Protein AF-A0A377I0P0-F1 (afdb_monomer_lite)

pLDDT: mean 95.56, std 4.7, range [73.94, 98.56]

Foldseek 3Di:
DWKFWWDFPDPDPDIDIADEDPPDDDDFQWWFWADDPPDIGITTTHDTDPDDPDPPVPHYHTDDTDDPDHPD

Radius of gyration: 11.19 Å; chains: 1; bounding box: 25×27×29 Å

Structure (mmCIF, N/CA/C/O backbone):
data_AF-A0A377I0P0-F1
#
_entry.id   AF-A0A377I0P0-F1
#
loop_
_atom_site.group_PDB
_atom_site.id
_atom_site.type_symbol
_atom_site.label_atom_id
_atom_site.label_alt_id
_atom_site.label_comp_id
_atom_site.label_asym_id
_atom_site.label_entity_id
_atom_site.label_seq_id
_atom_site.pdbx_PDB_ins_code
_atom_site.Cartn_x
_atom_site.Cartn_y
_atom_site.Cartn_z
_atom_site.occupancy
_atom_site.B_iso_or_equiv
_atom_site.auth_seq_id
_atom_site.auth_comp_id
_atom_site.auth_asym_id
_atom_site.auth_atom_id
_atom_site.pdbx_PDB_model_num
ATOM 1 N N . MET A 1 1 ? 0.037 13.987 0.479 1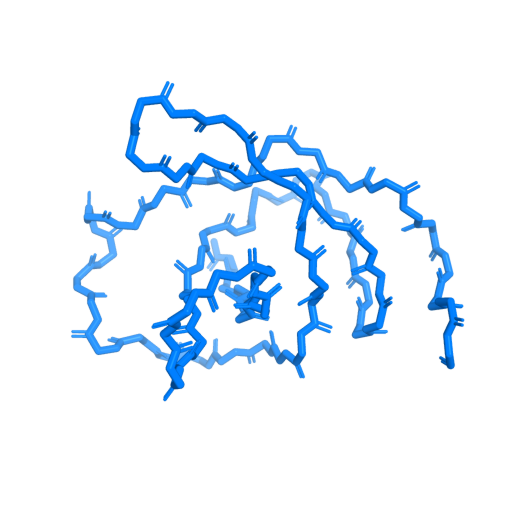.00 74.88 1 MET A N 1
ATOM 2 C CA . MET A 1 1 ? -0.155 12.525 0.592 1.00 74.88 1 MET A CA 1
ATOM 3 C C . MET A 1 1 ? -0.975 12.037 -0.580 1.00 74.88 1 MET A C 1
ATOM 5 O O . MET A 1 1 ? -2.084 12.518 -0.778 1.00 74.88 1 MET A O 1
ATOM 9 N N . LYS A 1 2 ? -0.409 11.127 -1.369 1.00 93.88 2 LYS A N 1
ATOM 10 C CA . LYS A 1 2 ? -1.084 10.510 -2.515 1.00 93.88 2 LYS A CA 1
ATOM 11 C C . LYS A 1 2 ? -1.703 9.178 -2.094 1.00 93.88 2 LYS A C 1
ATOM 13 O O . LYS A 1 2 ? -1.229 8.552 -1.144 1.00 93.88 2 LYS A O 1
ATOM 18 N N . LEU A 1 3 ? -2.741 8.746 -2.801 1.00 97.44 3 LEU A N 1
ATOM 19 C CA . LEU A 1 3 ? -3.338 7.426 -2.629 1.00 97.44 3 LEU A CA 1
ATOM 20 C C . LEU A 1 3 ? -2.896 6.503 -3.757 1.00 97.44 3 LEU A C 1
ATOM 22 O O . LEU A 1 3 ? -2.699 6.933 -4.894 1.00 97.44 3 LEU A O 1
ATOM 26 N N . ILE A 1 4 ? -2.780 5.222 -3.431 1.00 98.06 4 ILE A N 1
ATOM 27 C CA . ILE A 1 4 ? -2.676 4.155 -4.420 1.00 98.06 4 ILE A CA 1
ATOM 28 C C . ILE A 1 4 ? -3.715 3.091 -4.128 1.00 98.06 4 ILE A C 1
ATOM 30 O O . ILE A 1 4 ? -4.018 2.804 -2.969 1.00 98.06 4 ILE A O 1
ATOM 34 N N . ARG A 1 5 ? -4.211 2.466 -5.187 1.00 98.44 5 ARG A N 1
ATOM 35 C CA . ARG A 1 5 ? -5.088 1.307 -5.115 1.00 98.44 5 ARG A CA 1
ATOM 36 C C . ARG A 1 5 ? -4.308 0.063 -5.497 1.00 98.44 5 ARG A C 1
ATOM 38 O O . ARG A 1 5 ? -3.650 0.030 -6.536 1.00 98.44 5 ARG A O 1
ATOM 45 N N . VAL A 1 6 ? -4.379 -0.955 -4.650 1.00 98.44 6 VAL A N 1
ATOM 46 C CA . VAL A 1 6 ? -3.546 -2.154 -4.733 1.00 98.44 6 VAL A CA 1
ATOM 47 C C . VAL A 1 6 ? -4.419 -3.401 -4.831 1.00 98.44 6 VAL A C 1
ATOM 49 O O . VAL A 1 6 ? -5.335 -3.608 -4.031 1.00 98.44 6 VAL A O 1
ATOM 52 N N . ALA A 1 7 ? -4.107 -4.257 -5.802 1.00 98.19 7 ALA A N 1
ATOM 53 C CA . ALA A 1 7 ? -4.613 -5.621 -5.871 1.00 98.19 7 ALA A CA 1
ATOM 54 C C . ALA A 1 7 ? -3.733 -6.549 -5.027 1.00 98.19 7 ALA A C 1
ATOM 56 O O . ALA A 1 7 ? -2.505 -6.513 -5.132 1.00 98.19 7 ALA A O 1
ATOM 57 N N . LEU A 1 8 ? -4.357 -7.389 -4.198 1.00 98.25 8 LEU A N 1
ATOM 58 C CA . LEU A 1 8 ? -3.665 -8.345 -3.332 1.00 98.25 8 LEU A CA 1
ATOM 59 C C . LEU A 1 8 ? -4.043 -9.790 -3.688 1.00 98.25 8 LEU A C 1
ATOM 61 O O . LEU A 1 8 ? -5.209 -10.045 -3.989 1.00 98.25 8 LEU A O 1
ATOM 65 N N . PRO A 1 9 ? -3.105 -10.754 -3.589 1.00 96.56 9 PRO A N 1
ATOM 66 C CA . PRO A 1 9 ? -3.373 -12.176 -3.807 1.00 96.56 9 PRO A CA 1
ATOM 67 C C . PRO A 1 9 ? -4.075 -12.779 -2.579 1.00 96.56 9 PRO A C 1
ATOM 69 O O . PRO A 1 9 ? -3.484 -13.500 -1.772 1.00 96.56 9 PRO A O 1
ATOM 72 N N . VAL A 1 10 ? -5.337 -12.406 -2.386 1.00 96.75 10 VAL A N 1
ATOM 73 C CA . VAL A 1 10 ? -6.206 -12.840 -1.285 1.00 96.75 10 VAL A CA 1
ATOM 74 C C . VAL A 1 10 ? -7.583 -13.216 -1.843 1.00 96.75 10 VAL A C 1
ATOM 76 O O . VAL A 1 10 ? -7.960 -12.700 -2.893 1.00 96.75 10 VAL A O 1
ATOM 79 N N . PRO A 1 11 ? -8.365 -14.080 -1.167 1.00 96.19 11 PRO A N 1
ATOM 80 C CA . PRO A 1 11 ? -9.682 -14.509 -1.644 1.00 96.19 11 PRO A CA 1
ATOM 81 C C . PRO A 1 11 ? -10.757 -13.432 -1.402 1.00 96.19 11 PRO A C 1
ATOM 83 O O . PRO A 1 11 ? -11.800 -13.691 -0.809 1.00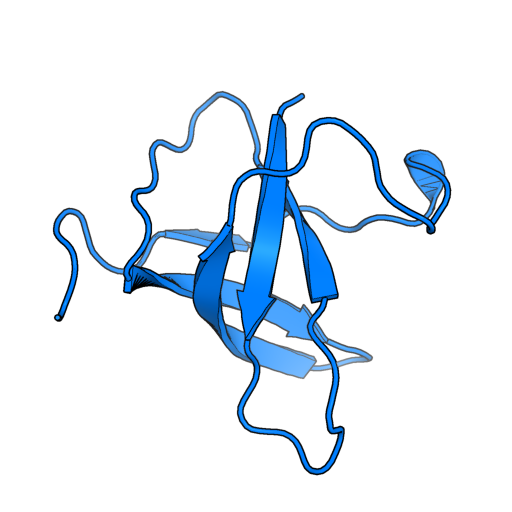 96.19 11 PRO A O 1
ATOM 86 N N . LEU A 1 12 ? -10.486 -12.191 -1.809 1.00 95.56 12 LEU A N 1
ATOM 87 C CA . LEU A 1 12 ? -11.397 -11.059 -1.706 1.00 95.56 12 LEU A CA 1
ATOM 88 C C . LEU A 1 12 ? -11.461 -10.373 -3.065 1.00 95.56 12 LEU A C 1
ATOM 90 O O . LEU A 1 12 ? -10.453 -9.879 -3.560 1.00 95.56 12 LEU A O 1
ATOM 94 N N . ASN A 1 13 ? -12.657 -10.306 -3.644 1.00 95.19 13 ASN A N 1
ATOM 95 C CA . ASN A 1 13 ? -12.877 -9.658 -4.935 1.00 95.19 13 ASN A CA 1
ATOM 96 C C . ASN A 1 13 ? -13.021 -8.135 -4.777 1.00 95.19 13 ASN A C 1
ATOM 98 O O . ASN A 1 13 ? -14.094 -7.571 -4.980 1.00 95.19 13 ASN A O 1
ATOM 102 N N . ARG A 1 14 ? -11.964 -7.485 -4.284 1.00 95.69 14 ARG A N 1
ATOM 103 C CA . ARG A 1 14 ? -11.885 -6.030 -4.123 1.00 95.69 14 ARG A CA 1
ATOM 104 C C . ARG A 1 14 ? -10.433 -5.569 -4.138 1.00 95.69 14 ARG A C 1
ATOM 106 O O . ARG A 1 14 ? -9.524 -6.353 -3.868 1.00 95.69 14 ARG A O 1
ATOM 113 N N . TYR A 1 15 ? -10.241 -4.279 -4.371 1.00 97.88 15 TYR A N 1
ATOM 114 C CA . TYR A 1 15 ? -8.952 -3.619 -4.197 1.00 97.88 15 TYR A CA 1
ATOM 115 C C . TYR A 1 15 ? -8.850 -2.947 -2.828 1.00 97.88 15 TYR A C 1
ATOM 117 O O . TYR A 1 15 ? -9.840 -2.814 -2.106 1.00 97.88 15 TYR A O 1
ATOM 125 N N . PHE A 1 16 ? -7.634 -2.537 -2.481 1.00 98.00 16 PHE A N 1
ATOM 126 C CA . PHE A 1 16 ? -7.322 -1.925 -1.197 1.00 98.00 16 PHE A CA 1
ATOM 127 C C . PHE A 1 16 ? -6.565 -0.624 -1.419 1.00 98.00 16 PHE A C 1
ATOM 129 O O . PHE A 1 16 ? -5.562 -0.607 -2.133 1.00 98.00 16 PHE A O 1
ATOM 136 N N . ASP A 1 17 ? -7.040 0.447 -0.796 1.00 98.31 17 ASP A N 1
ATOM 137 C CA . ASP A 1 17 ? -6.383 1.746 -0.867 1.00 98.31 17 ASP A CA 1
ATOM 138 C C . ASP A 1 17 ? -5.305 1.852 0.220 1.00 98.31 17 ASP A C 1
ATOM 140 O O . ASP A 1 17 ? -5.469 1.367 1.344 1.00 98.31 17 ASP A O 1
ATOM 144 N N . TYR A 1 18 ? -4.191 2.490 -0.125 1.00 98.31 18 TYR A N 1
ATOM 145 C CA . TYR A 1 18 ? -3.058 2.745 0.759 1.00 98.31 18 TYR A CA 1
ATOM 146 C C . TYR A 1 18 ? -2.535 4.163 0.558 1.00 98.31 18 TYR A C 1
ATOM 148 O O . TYR A 1 18 ? -2.704 4.771 -0.501 1.00 98.31 18 TYR A O 1
ATOM 156 N N . LEU A 1 19 ? -1.847 4.671 1.577 1.00 98.12 19 LEU A N 1
ATOM 157 C CA . LEU A 1 19 ? -1.120 5.930 1.475 1.00 98.12 19 LEU A CA 1
ATOM 158 C C . LEU A 1 19 ? 0.215 5.687 0.771 1.00 98.12 19 LEU A C 1
ATOM 160 O O . LEU A 1 19 ? 0.944 4.748 1.104 1.00 98.12 19 LEU A O 1
ATOM 164 N N . LEU A 1 20 ? 0.542 6.565 -0.172 1.00 97.50 20 LEU A N 1
ATOM 165 C CA . LEU A 1 20 ? 1.846 6.654 -0.809 1.00 97.50 20 LEU A CA 1
ATOM 166 C C . LEU A 1 20 ? 2.640 7.786 -0.140 1.00 97.50 20 LEU A C 1
ATOM 168 O O . LEU A 1 20 ? 2.296 8.958 -0.327 1.00 97.50 20 LEU A O 1
ATOM 172 N N . PRO A 1 21 ? 3.671 7.455 0.661 1.00 96.56 21 PRO A N 1
ATOM 173 C CA . PRO A 1 21 ? 4.609 8.442 1.178 1.00 96.56 21 PRO A CA 1
ATOM 174 C C . PRO A 1 21 ? 5.283 9.235 0.053 1.00 96.56 21 PRO A C 1
ATOM 176 O O . PRO A 1 21 ? 5.643 8.665 -0.973 1.00 96.56 21 PRO A O 1
ATOM 179 N N . ASP A 1 22 ? 5.506 10.533 0.269 1.00 94.25 22 ASP A N 1
ATOM 180 C CA . ASP A 1 22 ? 5.958 11.456 -0.786 1.00 94.25 22 ASP A CA 1
ATOM 181 C C . ASP A 1 22 ? 7.389 11.171 -1.298 1.00 94.25 22 ASP A C 1
ATOM 183 O O . ASP A 1 22 ? 7.766 11.638 -2.369 1.00 94.25 22 ASP A O 1
ATOM 187 N N . PHE A 1 23 ? 8.182 10.382 -0.564 1.00 93.62 23 PHE A N 1
ATOM 188 C CA . PHE A 1 23 ? 9.521 9.942 -0.977 1.00 93.62 23 PHE A CA 1
ATOM 189 C C . PHE A 1 23 ? 9.516 8.699 -1.882 1.00 93.62 23 PHE A C 1
ATOM 191 O O . PHE A 1 23 ? 10.568 8.308 -2.384 1.00 93.62 23 PHE A O 1
ATOM 198 N N . PHE A 1 24 ? 8.358 8.066 -2.094 1.00 94.69 24 PHE A N 1
ATOM 199 C CA . PHE A 1 24 ? 8.211 6.983 -3.060 1.00 94.69 24 PHE A CA 1
ATOM 200 C C . PHE A 1 24 ? 7.622 7.499 -4.374 1.00 94.69 24 PHE A C 1
ATOM 202 O O . PHE A 1 24 ? 6.660 8.267 -4.395 1.00 94.69 24 PHE A O 1
ATOM 209 N N . SER A 1 25 ? 8.165 6.994 -5.480 1.00 93.81 25 SER A N 1
ATOM 210 C CA . SER A 1 25 ? 7.549 7.071 -6.802 1.00 93.81 25 SER A CA 1
ATOM 211 C C . SER A 1 25 ? 7.167 5.662 -7.235 1.00 93.81 25 SER A C 1
ATOM 213 O O . SER A 1 25 ? 7.943 4.727 -7.042 1.00 93.81 25 SER A O 1
ATOM 215 N N . VAL A 1 26 ? 5.963 5.497 -7.773 1.00 95.19 26 VAL A N 1
ATOM 216 C CA . VAL A 1 26 ? 5.447 4.204 -8.228 1.00 95.19 26 VAL A CA 1
ATOM 217 C C . VAL A 1 26 ? 4.564 4.414 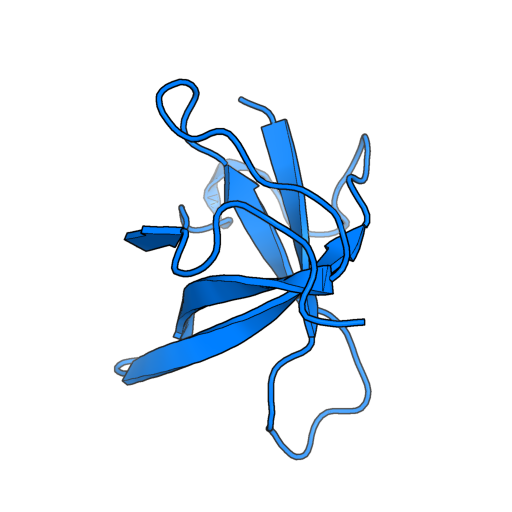-9.449 1.00 95.19 26 VAL A C 1
ATOM 219 O O . VAL A 1 26 ? 3.925 5.458 -9.588 1.00 95.19 26 VAL A O 1
ATOM 222 N N . THR A 1 27 ? 4.524 3.424 -10.330 1.00 95.56 27 THR A N 1
ATOM 223 C CA . THR A 1 27 ? 3.700 3.396 -11.541 1.00 95.56 27 THR A CA 1
ATOM 224 C C . THR A 1 27 ? 2.629 2.310 -11.426 1.00 95.56 27 THR A C 1
ATOM 226 O O . THR A 1 27 ? 2.725 1.404 -10.594 1.00 95.56 27 THR A O 1
ATOM 229 N N . LYS A 1 28 ? 1.572 2.390 -12.247 1.00 96.81 28 LYS A N 1
ATOM 230 C CA . LYS A 1 28 ? 0.615 1.276 -12.357 1.00 96.81 28 LYS A CA 1
ATOM 231 C C . LYS A 1 28 ? 1.350 0.038 -12.875 1.00 96.81 28 LYS A C 1
ATOM 233 O O . LYS A 1 28 ? 2.223 0.163 -13.722 1.00 96.81 28 LYS A O 1
ATOM 238 N N . GLY A 1 29 ? 1.000 -1.136 -12.365 1.00 97.12 29 GLY A N 1
ATOM 239 C CA . GLY A 1 29 ? 1.646 -2.403 -12.710 1.00 97.12 29 GLY A CA 1
ATOM 240 C C . GLY A 1 29 ? 2.887 -2.735 -11.876 1.00 97.12 29 GLY A C 1
ATOM 241 O O . GLY A 1 29 ? 3.290 -3.893 -11.860 1.00 97.12 29 GLY A O 1
ATOM 242 N N . ALA A 1 30 ? 3.459 -1.785 -11.131 1.00 97.44 30 ALA A N 1
ATOM 243 C CA . ALA A 1 30 ? 4.573 -2.064 -10.224 1.00 97.44 30 ALA A CA 1
ATOM 244 C C . ALA A 1 30 ? 4.114 -2.837 -8.976 1.00 97.44 30 ALA A C 1
ATOM 246 O O . ALA A 1 30 ? 3.000 -2.635 -8.466 1.00 97.44 30 ALA A O 1
ATOM 247 N N . ARG A 1 31 ? 4.990 -3.695 -8.436 1.00 98.31 31 ARG A N 1
ATOM 248 C CA . ARG A 1 31 ? 4.739 -4.366 -7.157 1.00 98.31 31 ARG A CA 1
ATOM 249 C C . ARG A 1 31 ? 5.087 -3.455 -5.984 1.00 98.31 31 ARG A C 1
ATOM 251 O O . ARG A 1 31 ? 6.083 -2.731 -5.984 1.00 98.31 31 ARG A O 1
ATOM 258 N N . VAL A 1 32 ? 4.286 -3.553 -4.931 1.00 98.31 32 VAL A N 1
ATOM 259 C CA . VAL A 1 32 ? 4.469 -2.832 -3.667 1.00 98.31 32 VAL A CA 1
ATOM 260 C C . VAL A 1 32 ? 4.336 -3.777 -2.482 1.00 98.31 32 VAL A C 1
ATOM 262 O O . VAL A 1 32 ? 3.557 -4.730 -2.504 1.00 98.31 32 VAL A O 1
ATOM 265 N N . SER A 1 33 ? 5.088 -3.498 -1.421 1.00 98.50 33 SER A N 1
ATOM 266 C CA . SER A 1 33 ? 4.964 -4.174 -0.131 1.00 98.50 33 SER A CA 1
ATOM 267 C C . SER A 1 33 ? 4.020 -3.384 0.769 1.00 98.50 33 SER A C 1
ATOM 269 O O . SER A 1 33 ? 4.243 -2.195 1.004 1.00 98.50 33 SER A O 1
ATOM 271 N N . VAL A 1 34 ? 2.969 -4.022 1.284 1.00 98.56 34 VAL A N 1
ATOM 272 C CA . VAL A 1 34 ? 1.912 -3.355 2.058 1.00 98.56 34 VAL A CA 1
ATOM 273 C C . VAL A 1 34 ? 1.558 -4.116 3.340 1.00 98.56 34 VAL A C 1
ATOM 275 O O . VAL A 1 34 ? 1.659 -5.347 3.386 1.00 98.56 34 VAL A O 1
ATOM 278 N N . PRO A 1 35 ? 1.128 -3.422 4.410 1.00 98.44 35 PRO A N 1
ATOM 279 C CA . PRO A 1 35 ? 0.564 -4.085 5.580 1.00 98.44 35 PRO A CA 1
ATOM 280 C C . PRO A 1 35 ? -0.836 -4.641 5.273 1.00 98.44 35 PRO A C 1
ATOM 282 O O . PRO A 1 35 ? -1.681 -3.952 4.701 1.00 98.44 35 PRO A O 1
ATOM 285 N N . PHE A 1 36 ? -1.116 -5.868 5.711 1.00 97.50 36 PHE A N 1
ATOM 286 C CA . PHE A 1 36 ? -2.431 -6.497 5.578 1.00 97.50 36 PHE A CA 1
ATOM 287 C C . PHE A 1 36 ? -2.738 -7.357 6.812 1.00 97.50 36 PHE A C 1
ATOM 289 O O . PHE A 1 36 ? -2.158 -8.427 7.006 1.00 97.50 36 PHE A O 1
ATOM 296 N N . GLY A 1 37 ? -3.620 -6.862 7.687 1.00 94.62 37 GLY A N 1
ATOM 297 C CA . GLY A 1 37 ? -3.800 -7.429 9.027 1.00 94.62 37 GLY A CA 1
ATOM 298 C C . GLY A 1 37 ? -2.503 -7.345 9.843 1.00 94.62 37 GLY A C 1
ATOM 299 O O . GLY A 1 37 ? -1.912 -6.268 9.951 1.00 94.62 37 GLY A O 1
ATOM 300 N N . SER A 1 38 ? -2.063 -8.482 10.388 1.00 96.12 38 SER A N 1
ATOM 301 C CA . SER A 1 38 ? -0.771 -8.654 11.072 1.00 96.12 38 SER A CA 1
ATOM 302 C C . SER A 1 38 ? 0.392 -8.981 10.126 1.00 96.12 38 SER A C 1
ATOM 304 O O . SER A 1 38 ? 1.541 -9.039 10.558 1.00 96.12 38 SER A O 1
ATOM 306 N N . GLN A 1 39 ? 0.114 -9.205 8.840 1.00 97.19 39 GLN A N 1
ATOM 307 C CA . GLN A 1 39 ? 1.097 -9.654 7.860 1.00 97.19 39 GLN A CA 1
ATOM 308 C C . GLN A 1 39 ? 1.572 -8.505 6.964 1.00 97.19 39 GLN A C 1
ATOM 310 O O . GLN A 1 39 ? 0.999 -7.413 6.924 1.00 97.19 39 GLN A O 1
ATOM 315 N N . THR A 1 40 ? 2.628 -8.783 6.204 1.00 98.19 40 THR A N 1
ATOM 316 C CA . THR A 1 40 ? 3.052 -7.970 5.060 1.00 98.19 40 THR A CA 1
ATOM 317 C C . THR A 1 40 ? 2.802 -8.776 3.796 1.00 98.19 40 TH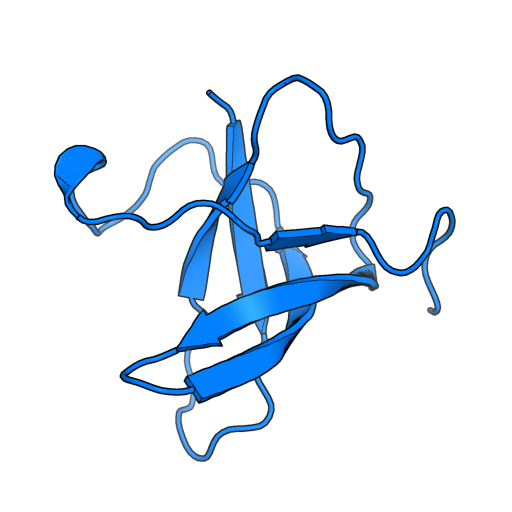R A C 1
ATOM 319 O O . THR A 1 40 ? 3.130 -9.960 3.759 1.00 98.19 40 THR A O 1
ATOM 322 N N . LYS A 1 41 ? 2.210 -8.159 2.775 1.00 98.31 41 LYS A N 1
ATOM 323 C CA . LYS A 1 41 ? 1.952 -8.803 1.485 1.00 98.31 41 LYS A CA 1
ATOM 324 C C . LYS A 1 41 ? 2.526 -7.974 0.349 1.00 98.31 41 LYS A C 1
ATOM 326 O O . LYS A 1 41 ? 2.663 -6.760 0.468 1.00 98.31 41 LYS A O 1
ATOM 331 N N . VAL A 1 42 ? 2.831 -8.656 -0.748 1.00 98.44 42 VAL A N 1
ATOM 332 C CA . VAL A 1 42 ? 3.119 -8.017 -2.029 1.00 98.44 42 VAL A CA 1
ATOM 333 C C . VAL A 1 42 ? 1.809 -7.879 -2.794 1.00 98.44 42 VAL A C 1
ATOM 335 O O . VAL A 1 42 ? 1.032 -8.833 -2.870 1.00 98.44 42 VAL A O 1
ATOM 338 N N . GLY A 1 43 ? 1.565 -6.689 -3.327 1.00 98.06 43 GLY A N 1
ATOM 339 C CA . GLY A 1 43 ? 0.445 -6.389 -4.209 1.00 98.06 43 GLY A CA 1
ATOM 340 C C . GLY A 1 43 ? 0.900 -5.621 -5.438 1.00 98.06 43 GLY A C 1
ATOM 341 O O . GLY A 1 43 ? 2.064 -5.243 -5.535 1.00 98.06 43 GLY A O 1
ATOM 342 N N . ILE A 1 44 ? -0.023 -5.393 -6.365 1.00 98.25 44 ILE A N 1
ATOM 343 C CA . ILE A 1 44 ? 0.225 -4.654 -7.608 1.00 98.25 44 ILE A CA 1
ATOM 344 C C . ILE A 1 44 ? -0.578 -3.361 -7.576 1.00 98.25 44 ILE A C 1
ATOM 346 O O . ILE A 1 44 ? -1.766 -3.384 -7.248 1.00 98.25 44 ILE A O 1
ATOM 350 N N . VAL A 1 45 ? 0.060 -2.243 -7.918 1.00 97.94 45 VAL A N 1
ATOM 351 C CA . VAL A 1 45 ? -0.630 -0.956 -8.059 1.00 97.94 45 VAL A CA 1
ATOM 352 C C . VAL A 1 45 ? -1.514 -0.993 -9.299 1.00 97.94 45 VAL A C 1
ATOM 354 O O . VAL A 1 45 ? -1.023 -1.181 -10.408 1.00 97.94 45 VAL A O 1
ATOM 357 N N . ILE A 1 46 ? -2.815 -0.793 -9.117 1.00 97.69 46 ILE A N 1
ATOM 358 C CA . ILE A 1 46 ? -3.792 -0.782 -10.213 1.00 97.69 46 ILE A CA 1
ATOM 359 C C . ILE A 1 46 ? -4.332 0.621 -10.500 1.00 97.69 46 ILE A C 1
ATOM 361 O O . ILE A 1 46 ? -4.761 0.891 -11.622 1.00 97.69 46 ILE A O 1
ATOM 365 N N . ASP A 1 47 ? -4.294 1.533 -9.520 1.00 97.62 47 ASP A N 1
ATOM 366 C CA . ASP A 1 47 ? -4.790 2.897 -9.709 1.00 97.62 47 ASP A CA 1
ATOM 367 C C . ASP A 1 47 ? -4.216 3.932 -8.728 1.00 97.62 47 ASP A C 1
ATOM 369 O O . ASP A 1 47 ? -3.608 3.573 -7.718 1.00 97.62 47 ASP A O 1
ATOM 373 N N . PHE A 1 48 ? -4.462 5.212 -9.021 1.00 97.44 48 PHE A N 1
ATOM 374 C CA . PHE A 1 48 ? -4.148 6.378 -8.188 1.00 97.44 48 PHE A CA 1
ATOM 375 C C . PHE A 1 48 ? -5.428 7.181 -7.928 1.00 97.44 48 PHE A C 1
ATOM 377 O O . PHE A 1 48 ? -5.683 8.167 -8.620 1.00 97.44 48 PHE A O 1
ATOM 384 N N . PRO A 1 49 ? -6.282 6.741 -6.994 1.00 97.19 49 PRO A N 1
ATOM 385 C CA . PRO A 1 49 ? -7.556 7.405 -6.773 1.00 97.19 49 PRO A CA 1
ATOM 386 C C . PRO A 1 49 ? -7.359 8.778 -6.107 1.00 97.19 49 PRO A C 1
ATOM 388 O O . PRO A 1 49 ? -6.454 8.962 -5.295 1.00 97.19 49 PRO A O 1
ATOM 391 N N . GLU A 1 50 ? -8.226 9.743 -6.415 1.00 95.31 50 GLU A N 1
ATOM 392 C CA . GLU A 1 50 ? -8.233 11.047 -5.728 1.00 95.31 50 GLU A CA 1
ATOM 393 C C . GLU A 1 50 ? -8.860 10.955 -4.331 1.00 95.31 50 GLU A C 1
ATOM 395 O O . GLU A 1 50 ? -8.487 11.693 -3.419 1.00 95.31 50 GLU A O 1
ATOM 400 N N . THR A 1 51 ? -9.794 10.018 -4.150 1.00 95.19 51 THR A N 1
ATOM 401 C CA . THR A 1 51 ? -10.536 9.797 -2.907 1.00 95.19 51 THR A CA 1
ATOM 402 C C . THR A 1 51 ? -10.575 8.315 -2.544 1.00 95.19 51 THR A C 1
ATOM 404 O O . THR A 1 51 ? -10.429 7.439 -3.395 1.00 95.19 51 THR A O 1
ATOM 407 N N . SER A 1 52 ? -10.774 8.024 -1.260 1.00 95.81 52 SER A N 1
ATOM 408 C CA . SER A 1 52 ? -10.975 6.662 -0.766 1.00 95.81 52 SER A CA 1
ATOM 409 C C . SER A 1 52 ? -12.281 6.577 0.010 1.00 95.81 52 SER A C 1
ATOM 411 O O . SER A 1 52 ? -12.626 7.500 0.748 1.00 95.81 52 SER A O 1
ATOM 413 N N . ASP A 1 53 ? -12.971 5.443 -0.105 1.00 93.50 53 ASP A N 1
ATOM 414 C CA . ASP A 1 53 ? -14.153 5.131 0.711 1.00 93.50 53 ASP A CA 1
ATOM 415 C C . ASP A 1 53 ? -13.793 4.916 2.195 1.00 93.50 53 ASP A C 1
ATOM 417 O O . ASP A 1 53 ? -14.662 4.846 3.066 1.00 93.50 53 ASP A O 1
ATOM 421 N N . ILE A 1 54 ? -12.497 4.785 2.495 1.00 94.44 54 ILE A N 1
ATOM 422 C CA . ILE A 1 54 ? -11.960 4.645 3.844 1.00 94.44 54 ILE A CA 1
ATOM 423 C C . ILE A 1 54 ? -11.397 6.000 4.303 1.00 94.44 54 ILE A C 1
ATOM 425 O O . ILE A 1 54 ? -10.592 6.594 3.582 1.00 94.44 54 ILE A O 1
ATOM 429 N N . PRO A 1 55 ? -11.742 6.475 5.518 1.00 95.31 55 PRO A N 1
ATOM 430 C CA . PRO A 1 55 ? -11.149 7.684 6.082 1.00 95.31 55 PRO A CA 1
ATOM 431 C C . PRO A 1 55 ? -9.621 7.631 6.084 1.00 95.31 55 PRO A C 1
ATOM 433 O O . PRO A 1 55 ? -9.031 6.611 6.454 1.00 95.31 55 PRO A O 1
ATOM 436 N N . VAL A 1 56 ? -8.983 8.745 5.720 1.00 93.44 56 VAL A N 1
ATOM 437 C CA . VAL A 1 56 ? -7.525 8.835 5.545 1.00 93.44 56 VAL A CA 1
ATOM 438 C C . VAL A 1 56 ? -6.762 8.392 6.796 1.00 93.44 56 VAL A C 1
ATOM 440 O O . VAL A 1 56 ? -5.772 7.678 6.669 1.00 93.44 56 VAL A O 1
ATOM 443 N N . GLU A 1 57 ? -7.243 8.711 8.004 1.00 94.25 57 GLU A N 1
ATOM 444 C CA . GLU A 1 57 ? -6.600 8.280 9.256 1.00 94.25 57 GLU A CA 1
ATOM 445 C C . GLU A 1 57 ? -6.573 6.755 9.481 1.00 94.25 57 GLU A C 1
ATOM 447 O O . GLU A 1 57 ? -5.787 6.261 10.289 1.00 94.25 57 GLU A O 1
ATOM 452 N N . LYS A 1 58 ? -7.425 5.991 8.784 1.00 96.06 58 LYS A N 1
ATOM 453 C CA . LYS A 1 58 ? -7.466 4.520 8.857 1.00 96.06 58 LYS A CA 1
ATOM 454 C C . LYS A 1 58 ? -6.614 3.858 7.779 1.00 96.06 58 LYS A C 1
ATOM 456 O O . LYS A 1 58 ? -6.346 2.655 7.871 1.00 96.06 58 LYS A O 1
ATOM 461 N N . LEU A 1 59 ? -6.204 4.612 6.760 1.00 97.50 59 LEU A N 1
ATOM 462 C CA . LEU A 1 59 ? -5.343 4.108 5.705 1.00 97.50 59 LEU A CA 1
ATOM 463 C C . LEU A 1 59 ? -3.926 3.921 6.240 1.00 97.50 59 LEU A C 1
ATOM 465 O O . LEU A 1 59 ? -3.393 4.735 6.991 1.00 97.50 59 LEU A O 1
ATOM 469 N N . LYS A 1 60 ? -3.296 2.821 5.836 1.00 97.75 60 LYS A N 1
ATOM 470 C CA . LYS A 1 60 ? -1.903 2.539 6.186 1.00 97.75 60 LYS A CA 1
ATOM 471 C C . LYS A 1 60 ? -0.985 2.955 5.034 1.00 97.75 60 LYS A C 1
ATOM 473 O O . LYS A 1 60 ? -1.3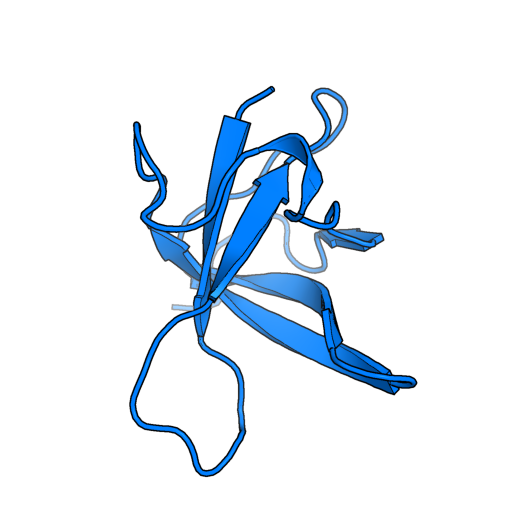91 2.844 3.875 1.00 97.75 60 LYS A O 1
ATOM 478 N N . PRO A 1 61 ? 0.250 3.399 5.312 1.00 98.00 61 PRO A N 1
ATOM 479 C CA . PRO A 1 61 ? 1.236 3.625 4.266 1.00 98.00 61 PRO A CA 1
ATOM 480 C C . PRO A 1 61 ? 1.749 2.304 3.689 1.00 98.00 61 PRO A C 1
ATOM 482 O O . PRO A 1 61 ? 1.816 1.285 4.390 1.00 98.00 61 PRO A O 1
ATOM 485 N N . ILE A 1 62 ? 2.151 2.329 2.418 1.00 98.19 62 ILE A N 1
ATOM 486 C CA . ILE A 1 62 ? 2.972 1.253 1.859 1.00 98.19 62 ILE A CA 1
ATOM 487 C C . ILE A 1 62 ? 4.331 1.187 2.560 1.00 98.19 62 ILE A C 1
ATOM 489 O O . ILE A 1 62 ? 4.835 2.185 3.073 1.00 98.19 62 ILE A O 1
ATOM 493 N N . LYS A 1 63 ? 4.939 0.000 2.564 1.00 98.06 63 LYS A N 1
ATOM 494 C CA . LYS A 1 63 ? 6.261 -0.232 3.156 1.00 98.06 63 LYS A CA 1
ATOM 495 C C . LYS A 1 63 ? 7.397 -0.032 2.160 1.00 98.06 63 LYS A C 1
ATOM 497 O O . LYS A 1 63 ? 8.457 0.435 2.556 1.00 98.06 63 LYS A O 1
ATOM 502 N N . ALA A 1 64 ? 7.194 -0.424 0.903 1.00 97.94 64 ALA A N 1
ATOM 503 C CA . ALA A 1 64 ? 8.206 -0.313 -0.143 1.00 97.94 64 ALA A CA 1
ATOM 504 C C . ALA A 1 64 ? 7.589 -0.389 -1.544 1.00 97.94 64 ALA A C 1
ATOM 506 O O . ALA A 1 64 ? 6.563 -1.049 -1.738 1.00 97.94 64 ALA A O 1
ATOM 507 N N . VAL A 1 65 ? 8.273 0.222 -2.510 1.00 97.75 65 VAL A N 1
ATOM 508 C CA . VAL A 1 65 ? 8.101 -0.012 -3.950 1.00 97.75 65 VAL A CA 1
ATOM 509 C C . VAL A 1 65 ? 9.150 -1.037 -4.379 1.00 97.75 65 VAL A C 1
ATOM 511 O O . VAL A 1 65 ? 10.312 -0.903 -4.002 1.00 97.75 65 VAL A O 1
ATOM 514 N N . LEU A 1 66 ? 8.737 -2.091 -5.085 1.00 97.31 66 LEU A N 1
ATOM 515 C CA . LEU A 1 66 ? 9.601 -3.233 -5.408 1.00 97.31 66 LEU A CA 1
ATOM 516 C C . LEU A 1 66 ? 10.070 -3.248 -6.867 1.00 97.31 66 LEU A C 1
ATOM 518 O O . LEU A 1 66 ? 11.039 -3.938 -7.165 1.00 97.31 66 LEU A O 1
ATOM 522 N N . ASP A 1 67 ? 9.410 -2.490 -7.743 1.00 95.81 67 ASP A N 1
ATOM 523 C CA . ASP A 1 67 ? 9.769 -2.352 -9.154 1.00 95.81 67 ASP A CA 1
ATOM 524 C C . ASP A 1 67 ? 9.771 -0.870 -9.548 1.00 95.81 67 ASP A C 1
ATOM 526 O O . ASP A 1 67 ? 8.876 -0.118 -9.156 1.00 95.81 67 ASP A O 1
ATOM 530 N N . LEU A 1 68 ? 10.776 -0.452 -10.320 1.00 88.56 68 LEU A N 1
ATOM 531 C CA . LEU A 1 68 ? 10.854 0.906 -10.878 1.00 88.56 68 LEU A CA 1
ATOM 532 C C . LEU A 1 68 ? 10.021 1.049 -12.158 1.00 88.56 68 LEU A C 1
ATOM 534 O O . LEU A 1 68 ? 9.539 2.137 -12.467 1.00 88.56 68 LEU A O 1
ATOM 538 N N . GLU A 1 69 ? 9.835 -0.056 -12.875 1.00 86.75 69 GLU A N 1
ATOM 539 C CA . GLU A 1 69 ? 9.052 -0.141 -14.102 1.00 86.75 69 GLU A CA 1
ATOM 540 C C . GLU A 1 69 ? 7.907 -1.149 -13.925 1.00 86.75 69 GLU A C 1
ATOM 542 O O . GLU A 1 69 ? 8.028 -2.083 -13.123 1.00 86.75 69 GLU A O 1
ATOM 547 N N . PRO A 1 70 ? 6.781 -0.972 -14.638 1.00 83.69 70 PRO A N 1
ATOM 548 C CA . PRO A 1 70 ? 5.701 -1.949 -14.636 1.00 83.69 70 PRO A CA 1
ATOM 549 C C . PRO A 1 70 ? 6.196 -3.327 -15.086 1.00 83.69 70 PRO A C 1
ATOM 551 O O . PRO A 1 70 ? 6.968 -3.441 -16.035 1.00 83.69 70 PRO A O 1
ATOM 554 N N . ILE A 1 71 ? 5.713 -4.387 -14.435 1.00 82.69 71 ILE A N 1
ATOM 555 C CA . ILE A 1 71 ? 5.989 -5.771 -14.862 1.00 82.69 7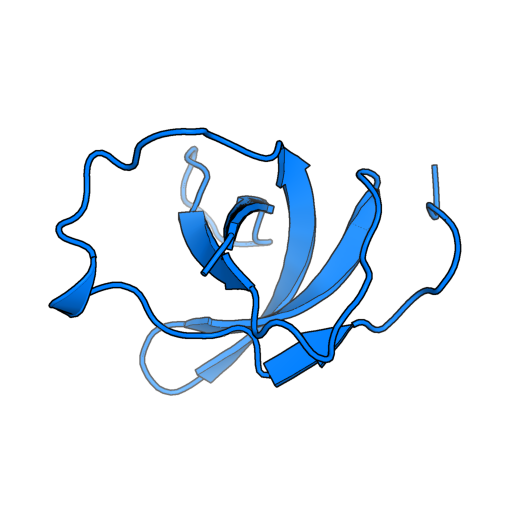1 ILE A CA 1
ATOM 556 C C . ILE A 1 71 ? 5.016 -6.267 -15.952 1.00 82.69 71 ILE A C 1
ATOM 558 O O . ILE A 1 71 ? 5.059 -7.445 -16.309 1.00 82.69 71 ILE A O 1
ATOM 562 N N . PHE A 1 72 ? 4.145 -5.381 -16.455 1.00 73.94 72 PHE A N 1
ATOM 563 C CA . PHE A 1 72 ? 3.156 -5.604 -17.514 1.00 73.94 72 PHE A CA 1
ATOM 564 C C . PHE A 1 72 ? 2.978 -4.349 -18.367 1.00 73.94 72 PHE A C 1
ATOM 566 O O . PHE A 1 72 ? 3.045 -3.243 -17.780 1.00 73.94 72 PHE A O 1
#

Secondary structure (DSSP, 8-state):
-EEEEEE-SSS-SS-EEEEE-TT----TT-EEEEEETTEEEEEEEEE--S--SS-GGGPPBP-EE--SS---

Organism: Haemophilus parahaemolyticus (NCBI:txid735)

InterPro domains:
  IPR041222 Primosomal protein N', 3' DNA-binding domain [PF17764] (5-72)
  IPR042115 Primosomal protein N', 3' DNA-binding domain superfamily [G3DSA:3.40.1440.60] (2-72)

Sequence (72 aa):
MKLIRVALPVPLNRYFDYLLPDFFSVTKGARVSVPFGSQTKVGIVIDFPETSDIPVEKLKPIKAVLDLEPIF